Protein AF-A0A5J6SLP1-F1 (afdb_monomer)

Structure (mmCIF, N/CA/C/O backbone):
data_AF-A0A5J6SLP1-F1
#
_entry.id   AF-A0A5J6SLP1-F1
#
loop_
_atom_site.group_PDB
_atom_site.id
_atom_site.type_symbol
_atom_site.label_atom_id
_atom_site.label_alt_id
_atom_site.label_comp_id
_atom_site.label_asym_id
_atom_site.label_entity_id
_atom_site.label_seq_id
_atom_site.pdbx_PDB_ins_code
_atom_site.Cartn_x
_atom_site.Cartn_y
_atom_site.Cartn_z
_atom_site.occupancy
_atom_site.B_iso_or_equiv
_atom_site.auth_seq_id
_atom_site.auth_comp_id
_atom_site.auth_asym_id
_atom_site.auth_atom_id
_atom_site.pdbx_PDB_model_num
ATOM 1 N N . MET A 1 1 ? -10.645 4.234 27.077 1.00 39.53 1 MET A N 1
ATOM 2 C CA . MET A 1 1 ? -10.220 3.509 25.859 1.00 39.53 1 MET A CA 1
ATOM 3 C C . MET A 1 1 ? -9.615 4.522 24.902 1.00 39.53 1 MET A C 1
ATOM 5 O O . MET A 1 1 ? -10.297 5.488 24.589 1.00 39.53 1 MET A O 1
ATOM 9 N N . LYS A 1 2 ? -8.347 4.367 24.498 1.00 42.47 2 LYS A N 1
ATOM 10 C CA . LYS A 1 2 ? -7.769 5.186 23.421 1.00 42.47 2 LYS A CA 1
ATOM 11 C C . LYS A 1 2 ? -8.416 4.734 22.113 1.00 42.47 2 LYS A C 1
ATOM 13 O O . LYS A 1 2 ? -8.240 3.588 21.715 1.00 42.47 2 LYS A O 1
ATOM 18 N N . VAL A 1 3 ? -9.211 5.609 21.507 1.00 45.31 3 VAL A N 1
ATOM 19 C CA . VAL A 1 3 ? -9.688 5.438 20.133 1.00 45.31 3 VAL A CA 1
ATOM 20 C C . VAL A 1 3 ? -8.438 5.339 19.262 1.00 45.31 3 VAL A C 1
ATOM 22 O O . VAL A 1 3 ? -7.584 6.218 19.337 1.00 45.31 3 VAL A O 1
ATOM 25 N N . GLY A 1 4 ? -8.276 4.240 18.523 1.00 50.28 4 GLY A N 1
ATOM 26 C CA . GLY A 1 4 ? -7.153 4.090 17.603 1.00 50.28 4 GLY A CA 1
ATOM 27 C C . GLY A 1 4 ? -7.220 5.197 16.557 1.00 50.28 4 GLY A C 1
ATOM 28 O O . GLY A 1 4 ? -8.132 5.208 15.732 1.00 50.28 4 GLY A O 1
ATOM 29 N N . GLU A 1 5 ? -6.298 6.152 16.628 1.00 53.28 5 GLU A N 1
ATOM 30 C CA . GLU A 1 5 ? -6.163 7.202 15.625 1.00 53.28 5 GLU A CA 1
ATOM 31 C C . GLU A 1 5 ? -5.795 6.556 14.287 1.00 53.28 5 GLU A C 1
ATOM 33 O O . GLU A 1 5 ? -4.801 5.835 14.173 1.00 53.28 5 GLU A O 1
ATOM 38 N N . LYS A 1 6 ? -6.636 6.785 13.276 1.00 57.78 6 LYS A N 1
ATOM 39 C CA . LYS A 1 6 ? -6.384 6.355 11.901 1.00 57.78 6 LYS A CA 1
ATOM 40 C C . LYS A 1 6 ? -5.569 7.447 11.234 1.00 57.78 6 LYS A C 1
ATOM 42 O O . LYS A 1 6 ? -6.065 8.554 11.045 1.00 57.78 6 LYS A O 1
ATOM 47 N N . MET A 1 7 ? -4.326 7.132 10.906 1.00 66.88 7 MET A N 1
ATOM 48 C CA . MET A 1 7 ? -3.381 8.073 10.322 1.00 66.88 7 MET A CA 1
ATOM 49 C C . MET A 1 7 ? -2.732 7.423 9.106 1.00 66.88 7 MET A C 1
ATOM 51 O O . MET A 1 7 ? -2.297 6.274 9.170 1.00 66.88 7 MET A O 1
ATOM 55 N N . ILE A 1 8 ? -2.711 8.160 7.998 1.00 64.06 8 ILE A N 1
ATOM 56 C CA . ILE A 1 8 ? -1.896 7.835 6.831 1.00 64.06 8 ILE A CA 1
ATOM 57 C C . ILE A 1 8 ? -0.681 8.748 6.928 1.00 64.06 8 ILE A C 1
ATOM 59 O O . ILE A 1 8 ? -0.805 9.959 6.744 1.00 64.06 8 ILE A O 1
ATOM 63 N N . GLU A 1 9 ? 0.473 8.182 7.263 1.00 67.56 9 GLU A N 1
ATOM 64 C CA . GLU A 1 9 ? 1.725 8.930 7.367 1.00 67.56 9 GLU A CA 1
ATOM 65 C C . GLU A 1 9 ? 2.618 8.593 6.174 1.00 67.56 9 GLU A C 1
ATOM 67 O O . GLU A 1 9 ? 2.838 7.424 5.841 1.00 67.56 9 GLU A O 1
ATOM 72 N N . ARG A 1 10 ? 3.125 9.634 5.509 1.00 57.19 10 ARG A N 1
ATOM 73 C CA . ARG A 1 10 ? 4.188 9.496 4.516 1.00 57.19 10 ARG A CA 1
ATOM 74 C C . 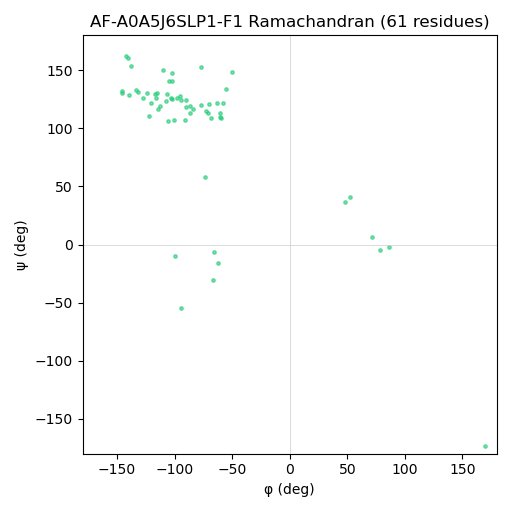ARG A 1 10 ? 5.516 9.652 5.242 1.00 57.19 10 ARG A C 1
ATOM 76 O O . ARG A 1 10 ? 5.889 10.763 5.609 1.00 57.19 10 ARG A O 1
ATOM 83 N N . THR A 1 11 ? 6.241 8.559 5.417 1.00 53.28 11 THR A N 1
ATOM 84 C CA . THR A 1 11 ? 7.576 8.599 6.015 1.00 53.28 11 THR A CA 1
ATOM 85 C C . THR A 1 11 ? 8.569 9.103 4.968 1.00 53.28 11 THR A C 1
ATOM 87 O O . THR A 1 11 ? 8.715 8.502 3.911 1.00 53.28 11 THR A O 1
ATOM 90 N N . SER A 1 12 ? 9.254 10.223 5.219 1.00 51.62 12 SER A N 1
ATOM 91 C CA . SER A 1 12 ? 10.132 10.878 4.227 1.00 51.62 12 SER A CA 1
ATOM 92 C C . SER A 1 12 ? 11.328 10.036 3.770 1.00 51.62 12 SER A C 1
ATOM 94 O O . SER A 1 12 ? 11.946 10.363 2.761 1.00 51.62 12 SER A O 1
ATOM 96 N N . ASN A 1 13 ? 11.663 8.977 4.508 1.00 59.19 13 ASN A N 1
ATOM 97 C CA . ASN A 1 13 ? 12.886 8.198 4.307 1.00 59.19 13 ASN A CA 1
ATOM 98 C C . ASN A 1 13 ? 12.642 6.905 3.518 1.00 59.19 13 ASN A C 1
ATOM 100 O O . ASN A 1 13 ? 13.597 6.260 3.095 1.00 59.19 13 ASN A O 1
ATOM 104 N N . GLU A 1 14 ? 11.380 6.537 3.296 1.00 59.91 14 GLU A N 1
ATOM 105 C CA . GLU A 1 14 ? 10.993 5.336 2.564 1.00 59.91 14 GLU A CA 1
ATOM 106 C C . GLU A 1 14 ? 9.900 5.714 1.560 1.00 59.91 14 GLU A C 1
ATOM 108 O O . GLU A 1 14 ? 8.951 6.411 1.909 1.00 59.91 14 GLU A O 1
ATOM 113 N N . ASN A 1 15 ? 10.007 5.271 0.303 1.00 76.25 15 ASN A N 1
ATOM 114 C CA . ASN A 1 15 ? 8.985 5.502 -0.729 1.00 76.25 15 ASN A CA 1
ATOM 115 C C . ASN A 1 15 ? 7.747 4.620 -0.483 1.00 76.25 15 ASN A C 1
ATOM 117 O O . ASN A 1 15 ? 7.360 3.804 -1.320 1.00 76.25 15 ASN A O 1
ATOM 121 N N . SER A 1 16 ? 7.142 4.781 0.690 1.00 82.19 16 SER A N 1
ATOM 122 C CA . SER A 1 16 ? 6.065 3.949 1.193 1.00 82.19 16 SER A CA 1
ATOM 123 C C . SER A 1 16 ? 5.004 4.774 1.920 1.00 82.19 16 SER A C 1
ATOM 125 O O . SER A 1 16 ? 5.225 5.919 2.324 1.00 82.19 16 SER A O 1
ATOM 127 N N . ILE A 1 17 ? 3.823 4.180 2.052 1.00 85.88 17 ILE A N 1
ATOM 128 C CA . ILE A 1 17 ? 2.701 4.700 2.826 1.00 85.88 17 ILE A CA 1
ATOM 129 C C . ILE A 1 17 ? 2.444 3.720 3.966 1.00 85.88 17 ILE A C 1
ATOM 131 O O . ILE A 1 17 ? 2.234 2.533 3.722 1.00 85.88 17 ILE A O 1
ATOM 135 N N . LEU A 1 18 ? 2.420 4.211 5.202 1.00 86.31 18 LEU A N 1
ATOM 136 C CA . LEU A 1 18 ? 2.007 3.419 6.357 1.00 86.31 18 LEU A CA 1
ATOM 137 C C . LEU A 1 18 ? 0.529 3.661 6.649 1.00 86.31 18 LEU A C 1
ATOM 139 O O . LEU A 1 18 ? 0.080 4.800 6.791 1.00 86.31 18 LEU A O 1
ATOM 143 N N . ILE A 1 19 ? -0.221 2.569 6.754 1.00 85.94 19 ILE A N 1
ATOM 144 C CA . ILE A 1 19 ? -1.624 2.567 7.149 1.00 85.94 19 ILE A CA 1
ATOM 145 C C . ILE A 1 19 ? -1.734 1.889 8.507 1.00 85.94 19 ILE A C 1
ATOM 147 O O . ILE A 1 19 ? -1.422 0.705 8.640 1.00 85.94 19 ILE A O 1
ATOM 151 N N . ARG A 1 20 ? -2.222 2.627 9.507 1.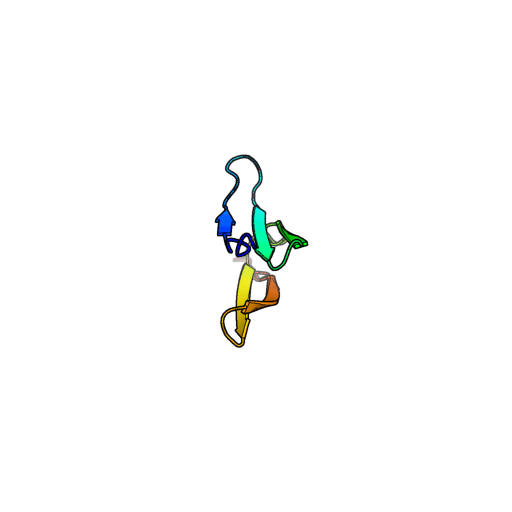00 85.69 20 ARG A N 1
ATOM 152 C CA . ARG A 1 20 ? -2.520 2.090 10.838 1.00 85.69 20 ARG A CA 1
ATOM 153 C C . ARG A 1 20 ? -4.033 1.994 11.040 1.00 85.69 20 ARG A C 1
ATOM 155 O O . ARG A 1 20 ? -4.743 2.993 10.920 1.00 85.69 20 ARG A O 1
ATOM 162 N N . SER A 1 21 ? -4.530 0.798 11.355 1.00 82.12 21 SER A N 1
ATOM 163 C CA . SER A 1 21 ? -5.951 0.544 11.632 1.00 82.12 21 SER A CA 1
ATOM 164 C C . SER A 1 21 ? -6.105 -0.536 12.702 1.00 82.12 21 SER A C 1
ATOM 166 O O . SER A 1 21 ? -5.476 -1.586 12.611 1.00 82.12 21 SER A O 1
ATOM 168 N N . ASP A 1 22 ? -6.928 -0.271 13.723 1.00 77.12 22 ASP A N 1
ATOM 169 C CA . ASP A 1 22 ? -7.303 -1.219 14.788 1.00 77.12 22 ASP A CA 1
ATOM 170 C C . ASP A 1 22 ? -6.104 -1.977 15.424 1.00 77.12 22 ASP A C 1
ATOM 172 O O . ASP A 1 22 ? -6.197 -3.149 15.777 1.00 77.12 22 ASP A O 1
ATOM 176 N N . GLY A 1 23 ? -4.958 -1.299 15.586 1.00 79.50 23 GLY A N 1
ATOM 177 C CA . GLY A 1 23 ? -3.739 -1.853 16.200 1.00 79.50 23 GLY A CA 1
ATOM 178 C C . GLY A 1 23 ? -2.806 -2.611 15.247 1.00 79.50 23 GLY A C 1
ATOM 179 O O . GLY A 1 23 ? -1.737 -3.034 15.674 1.00 79.50 23 GLY A O 1
ATOM 180 N N . SER A 1 24 ? -3.177 -2.745 13.972 1.00 79.94 24 SER A N 1
ATOM 181 C CA . SER A 1 24 ? -2.329 -3.319 12.923 1.00 79.94 24 SER A CA 1
ATOM 182 C C . SER A 1 24 ? -1.722 -2.226 12.045 1.00 79.94 24 SER A C 1
ATOM 184 O O . SER A 1 24 ? -2.348 -1.192 11.792 1.00 79.94 24 SER A O 1
ATOM 186 N N . GLU A 1 25 ? -0.509 -2.474 11.556 1.00 86.25 25 GLU A N 1
ATOM 187 C CA . GLU A 1 25 ? 0.195 -1.614 10.605 1.00 86.25 25 GLU A CA 1
ATOM 188 C C . GLU A 1 25 ? 0.388 -2.348 9.284 1.00 86.25 25 GLU A C 1
ATOM 190 O O . GLU A 1 25 ? 0.842 -3.489 9.244 1.00 86.25 25 GLU A O 1
AT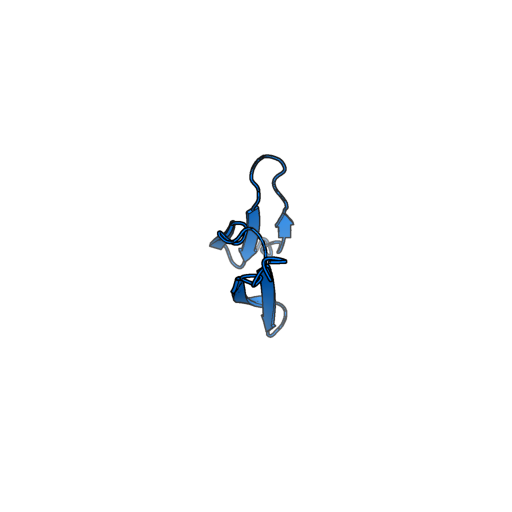OM 195 N N . THR A 1 26 ? 0.027 -1.690 8.189 1.00 87.75 26 THR A N 1
ATOM 196 C CA . THR A 1 26 ? 0.250 -2.174 6.828 1.00 87.75 26 THR A CA 1
ATOM 197 C C . THR A 1 26 ? 1.113 -1.166 6.092 1.00 87.75 26 THR A C 1
ATOM 199 O O . THR A 1 26 ? 0.741 0.001 5.963 1.00 87.75 26 THR A O 1
ATOM 202 N N . LYS A 1 27 ? 2.269 -1.618 5.605 1.00 88.62 27 LYS A N 1
ATOM 203 C CA . LYS A 1 27 ? 3.182 -0.812 4.797 1.00 88.62 27 LYS A CA 1
ATOM 204 C C . LYS A 1 27 ? 2.900 -1.045 3.316 1.00 88.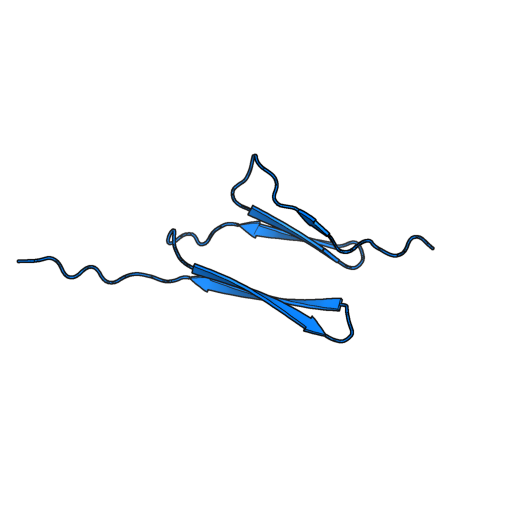62 27 LYS A C 1
ATOM 206 O O . LYS A 1 27 ? 2.931 -2.180 2.845 1.00 88.62 27 LYS A O 1
ATOM 211 N N . LEU A 1 28 ? 2.629 0.028 2.585 1.00 88.81 28 LEU A N 1
ATOM 212 C CA . L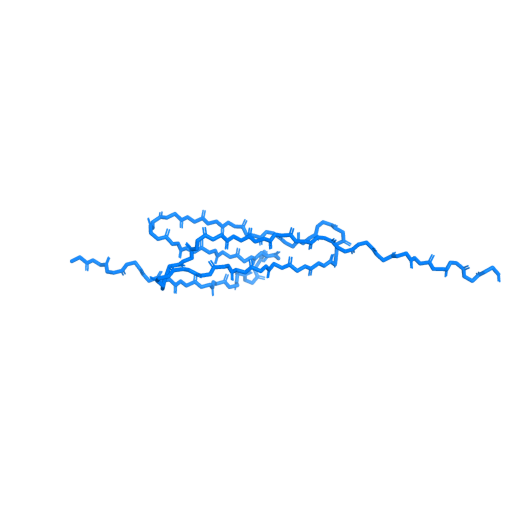EU A 1 28 ? 2.426 0.020 1.143 1.00 88.81 28 LEU A CA 1
ATOM 213 C C . LEU A 1 28 ? 3.648 0.619 0.460 1.00 88.81 28 LEU A C 1
ATOM 215 O O . LEU A 1 28 ? 3.856 1.828 0.490 1.00 88.81 28 LEU A O 1
ATOM 219 N N . GLU A 1 29 ? 4.451 -0.230 -0.163 1.00 89.31 29 GLU A N 1
ATOM 220 C CA . GLU A 1 29 ? 5.586 0.197 -0.981 1.00 89.31 29 GLU A CA 1
ATOM 221 C C . GLU A 1 29 ? 5.119 0.715 -2.346 1.00 89.31 29 GLU A C 1
ATOM 223 O O . GLU A 1 29 ? 4.099 0.264 -2.885 1.00 89.31 29 GLU A O 1
ATOM 228 N N . ALA A 1 30 ? 5.902 1.609 -2.951 1.00 86.69 30 ALA A N 1
ATOM 229 C CA . ALA A 1 30 ? 5.693 2.020 -4.335 1.00 86.69 30 ALA A CA 1
ATOM 230 C C . ALA A 1 30 ? 5.550 0.804 -5.294 1.00 86.69 30 ALA A C 1
ATOM 232 O O . ALA A 1 30 ? 6.137 -0.260 -5.059 1.00 86.69 30 ALA A O 1
ATOM 233 N N . PRO A 1 31 ? 4.761 0.918 -6.381 1.00 85.56 31 PRO A N 1
ATOM 234 C CA . PRO A 1 31 ? 4.703 -0.101 -7.431 1.00 85.56 31 PRO A CA 1
ATOM 235 C C . PRO A 1 31 ? 6.094 -0.403 -7.998 1.00 85.56 31 PRO A C 1
ATOM 237 O O . PRO A 1 31 ? 6.849 0.516 -8.317 1.00 85.56 31 PRO A O 1
ATOM 240 N N . SER A 1 32 ? 6.423 -1.686 -8.149 1.00 83.75 32 SER A N 1
ATOM 241 C CA . SER A 1 32 ? 7.751 -2.127 -8.602 1.00 83.75 32 SER A CA 1
ATOM 242 C C . SER A 1 32 ? 8.051 -1.728 -10.051 1.00 83.75 32 SER A C 1
ATOM 244 O O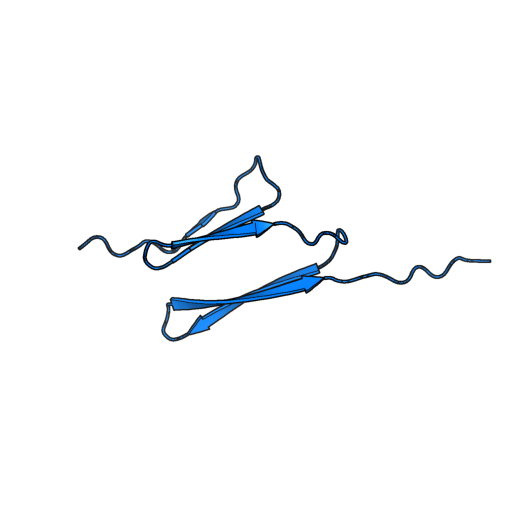 . SER A 1 32 ? 9.187 -1.409 -10.391 1.00 83.75 32 SER A O 1
ATOM 246 N N . SER A 1 33 ? 7.014 -1.646 -10.885 1.00 82.56 33 SER A N 1
ATOM 247 C CA . SER A 1 33 ? 7.055 -1.096 -12.247 1.00 82.56 33 SER A CA 1
ATOM 248 C C . SER A 1 33 ? 7.358 0.409 -12.324 1.00 82.56 33 SER A C 1
ATOM 250 O O . SER A 1 33 ? 7.510 0.944 -13.422 1.00 82.56 33 SER A O 1
ATOM 252 N N . GLY A 1 34 ? 7.426 1.118 -11.191 1.00 81.88 34 GLY A N 1
ATOM 253 C CA . GLY A 1 34 ? 7.655 2.565 -11.128 1.00 81.88 34 GLY A CA 1
ATOM 254 C C . GLY A 1 34 ? 6.420 3.414 -11.444 1.00 81.88 34 GLY A C 1
ATOM 255 O O . GLY A 1 34 ? 6.468 4.636 -11.310 1.00 81.88 34 GLY A O 1
ATOM 256 N N . HIS A 1 35 ? 5.302 2.795 -11.835 1.00 82.75 35 HIS A N 1
ATOM 257 C CA . HIS A 1 35 ? 4.051 3.488 -12.119 1.00 82.75 35 HIS A CA 1
ATOM 258 C C . HIS A 1 35 ? 2.849 2.624 -11.719 1.00 82.75 35 HIS A C 1
ATOM 260 O O . HIS A 1 35 ? 2.760 1.451 -12.067 1.00 82.75 35 HIS A O 1
ATOM 266 N N . GLY A 1 36 ? 1.891 3.201 -11.001 1.00 88.38 36 GLY A N 1
ATOM 267 C CA . GLY A 1 36 ? 0.714 2.483 -10.516 1.00 88.38 36 GLY A CA 1
ATOM 268 C C . GLY A 1 36 ? -0.083 3.308 -9.514 1.00 88.38 36 GLY A C 1
ATOM 269 O O . GLY A 1 36 ? 0.219 4.481 -9.294 1.00 88.38 36 GLY A O 1
ATOM 270 N N . GLU A 1 37 ? -1.090 2.693 -8.909 1.00 90.75 37 GLU A N 1
ATOM 271 C CA . GLU A 1 37 ? -1.965 3.331 -7.927 1.00 90.75 37 GLU A CA 1
ATOM 272 C C . GLU A 1 37 ? -2.266 2.403 -6.747 1.00 90.75 37 GLU A C 1
ATOM 274 O O . GLU A 1 37 ? -2.238 1.176 -6.858 1.00 90.75 37 GLU A O 1
ATOM 279 N N . HIS A 1 38 ? -2.561 3.013 -5.601 1.00 90.88 38 HIS A N 1
ATOM 280 C CA . HIS A 1 38 ? -3.135 2.332 -4.448 1.00 90.88 38 HIS A CA 1
ATOM 281 C C . HIS A 1 38 ? -4.506 2.940 -4.173 1.00 90.88 38 HIS A C 1
ATOM 283 O O . HIS A 1 38 ? -4.633 4.161 -4.063 1.00 90.88 38 HIS A O 1
ATOM 289 N N . ARG A 1 39 ? -5.528 2.095 -4.039 1.00 92.62 39 ARG A N 1
ATOM 290 C CA . ARG A 1 39 ? -6.895 2.512 -3.714 1.00 92.62 39 ARG A CA 1
ATOM 291 C C . ARG A 1 39 ? -7.272 1.973 -2.341 1.00 92.62 39 ARG A C 1
ATOM 293 O O . ARG A 1 39 ? -7.317 0.762 -2.145 1.00 92.62 39 ARG A O 1
ATOM 300 N N . ILE A 1 40 ? -7.521 2.875 -1.393 1.00 91.69 40 ILE A N 1
ATOM 301 C CA . ILE A 1 40 ? -7.934 2.531 -0.026 1.00 91.69 40 ILE A CA 1
ATOM 302 C C . ILE A 1 40 ? -9.458 2.464 0.014 1.00 91.69 40 ILE A C 1
ATOM 304 O O . ILE A 1 40 ? -10.134 3.435 -0.333 1.00 91.69 40 ILE A O 1
ATOM 308 N N . ILE A 1 41 ? -9.995 1.332 0.455 1.00 92.56 41 ILE A N 1
ATOM 309 C CA . ILE A 1 41 ? -11.431 1.083 0.541 1.00 92.56 41 ILE A CA 1
ATOM 310 C C . ILE A 1 41 ? -11.879 1.235 1.989 1.00 92.56 41 ILE A C 1
ATOM 312 O O . ILE A 1 41 ? -11.364 0.574 2.893 1.00 92.56 41 ILE A O 1
ATOM 316 N N . TRP A 1 42 ? -12.868 2.099 2.201 1.00 92.19 42 TRP A N 1
ATOM 317 C CA . TRP A 1 42 ? -13.478 2.329 3.505 1.00 92.19 42 TRP A CA 1
ATOM 318 C C . TRP A 1 42 ? -14.852 1.671 3.582 1.00 92.19 42 TRP A C 1
ATOM 320 O O . TRP A 1 42 ? -15.636 1.743 2.637 1.00 92.19 42 TRP A O 1
ATOM 330 N N . LYS A 1 43 ? -15.170 1.088 4.736 1.00 91.00 43 LYS A N 1
ATOM 331 C CA . LYS A 1 43 ? -16.504 0.589 5.067 1.00 91.00 43 LYS A CA 1
ATOM 332 C C . LYS A 1 43 ? -16.812 0.918 6.522 1.00 91.00 43 LYS A C 1
ATOM 334 O O . LYS A 1 43 ? -15.986 0.672 7.397 1.00 91.00 43 LYS A O 1
ATOM 339 N N . ASP A 1 44 ? -17.969 1.530 6.765 1.00 93.75 44 ASP A N 1
ATOM 340 C CA . ASP A 1 44 ? -18.439 1.906 8.107 1.00 93.75 44 ASP A CA 1
ATOM 341 C C . ASP A 1 44 ? -17.398 2.721 8.906 1.00 93.75 44 ASP A C 1
ATOM 343 O O . ASP A 1 44 ? -17.139 2.496 10.088 1.00 93.75 44 ASP A O 1
ATOM 347 N N . GLY A 1 45 ? -16.726 3.654 8.219 1.00 85.00 45 GLY A N 1
ATOM 348 C CA . GLY A 1 45 ? -15.695 4.516 8.800 1.00 85.00 45 GLY A CA 1
ATOM 349 C C . GLY A 1 45 ? -14.377 3.809 9.131 1.00 85.00 45 GLY A C 1
ATOM 350 O O . GLY A 1 45 ? -13.501 4.433 9.728 1.00 85.00 45 GLY A O 1
ATOM 351 N N . LYS A 1 46 ? -14.196 2.533 8.768 1.00 84.25 46 LYS A N 1
ATOM 352 C CA . LYS A 1 46 ? -12.950 1.763 8.919 1.00 84.25 46 LYS A CA 1
ATOM 353 C C . LYS A 1 46 ? -12.298 1.487 7.571 1.00 84.25 46 LYS A C 1
ATOM 355 O O . LYS A 1 46 ? -12.990 1.359 6.566 1.00 84.25 46 LYS A O 1
ATOM 360 N N . ILE A 1 47 ? -10.971 1.384 7.568 1.00 88.62 47 ILE A N 1
ATOM 361 C CA . ILE A 1 47 ? -10.241 0.860 6.413 1.00 88.62 47 ILE A CA 1
ATOM 362 C C . ILE A 1 47 ? -10.553 -0.630 6.350 1.00 88.62 47 ILE A C 1
ATOM 364 O O . ILE A 1 47 ? -10.320 -1.340 7.328 1.00 88.62 47 ILE A O 1
ATOM 368 N N . LEU A 1 48 ? -11.132 -1.059 5.235 1.00 89.88 48 LEU A N 1
ATOM 369 C CA . LEU A 1 48 ? -11.461 -2.453 4.975 1.00 89.88 48 LEU A CA 1
ATOM 370 C C . LEU A 1 48 ? -10.334 -3.110 4.180 1.00 89.88 48 LEU A C 1
ATOM 372 O O . LEU A 1 48 ? -9.774 -4.098 4.635 1.00 89.88 48 LEU A O 1
ATOM 376 N N . ASP A 1 49 ? -9.982 -2.512 3.041 1.00 90.06 49 ASP A N 1
ATOM 377 C CA . ASP A 1 49 ? -9.045 -3.088 2.078 1.00 90.06 49 ASP A CA 1
ATOM 378 C C . ASP A 1 49 ? -8.147 -2.025 1.443 1.00 90.06 49 ASP A C 1
ATOM 380 O O . ASP A 1 49 ? -8.456 -0.829 1.421 1.00 90.06 49 ASP A O 1
ATOM 384 N N . VAL A 1 50 ? -7.048 -2.494 0.853 1.00 90.69 50 VAL A N 1
ATOM 385 C CA . VAL A 1 50 ? -6.221 -1.726 -0.076 1.00 90.69 50 VAL A CA 1
ATOM 386 C C . VAL A 1 50 ? -6.048 -2.535 -1.351 1.00 90.69 50 VAL A C 1
ATOM 388 O O . VAL A 1 50 ? -5.573 -3.668 -1.314 1.00 90.69 50 VAL A O 1
ATOM 391 N N . VAL A 1 51 ? -6.375 -1.931 -2.489 1.00 92.50 51 VAL A N 1
ATOM 392 C CA . VAL A 1 51 ? -6.085 -2.498 -3.807 1.00 92.50 51 VAL A CA 1
ATOM 393 C C . VAL A 1 51 ? -4.810 -1.859 -4.342 1.00 92.50 51 VAL A C 1
ATOM 395 O O . VAL A 1 51 ? -4.715 -0.632 -4.410 1.00 92.50 51 VAL A O 1
ATOM 398 N N . LYS A 1 52 ? -3.833 -2.689 -4.720 1.00 91.00 52 LYS A N 1
ATOM 399 C CA . LYS A 1 52 ? -2.599 -2.266 -5.391 1.00 91.00 52 LYS A CA 1
ATOM 400 C C . LYS A 1 52 ? -2.692 -2.598 -6.873 1.00 91.00 52 LYS A C 1
ATOM 402 O O . LYS A 1 52 ? -2.907 -3.754 -7.228 1.00 91.00 52 LYS A O 1
ATOM 407 N N . GLU A 1 53 ? -2.478 -1.602 -7.723 1.00 92.25 53 GLU A N 1
ATOM 408 C CA . GLU A 1 53 ? -2.436 -1.778 -9.172 1.00 92.25 53 GLU A CA 1
ATOM 409 C C . GLU A 1 53 ? -1.119 -1.261 -9.737 1.00 92.25 53 GLU A C 1
ATOM 411 O O . GLU A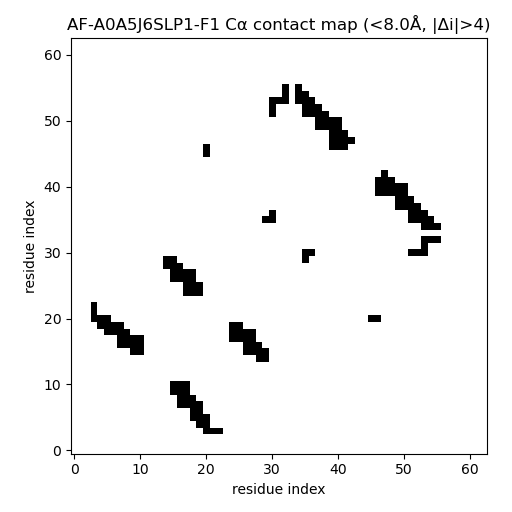 1 53 ? -0.691 -0.138 -9.470 1.00 92.25 53 GLU A O 1
ATOM 416 N N . GLU A 1 54 ? -0.478 -2.095 -10.549 1.00 91.56 54 GLU A N 1
ATOM 417 C CA . GLU A 1 54 ? 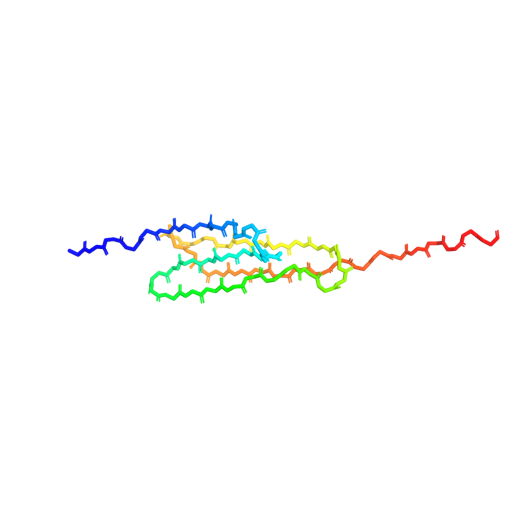0.733 -1.748 -11.281 1.00 91.56 54 GLU A CA 1
ATOM 418 C C . GLU A 1 54 ? 0.391 -1.453 -12.743 1.00 91.56 54 GLU A C 1
ATOM 420 O O . GLU A 1 54 ? -0.449 -2.117 -13.351 1.00 91.56 54 GLU A O 1
ATOM 425 N N . ARG A 1 55 ? 1.044 -0.445 -13.325 1.00 86.94 55 ARG A N 1
ATOM 426 C CA . ARG A 1 55 ? 0.805 -0.009 -14.701 1.00 86.94 55 ARG A CA 1
ATOM 427 C C . ARG A 1 55 ? 2.094 -0.085 -15.501 1.00 86.94 55 ARG A C 1
ATOM 429 O O . ARG A 1 55 ? 2.989 0.739 -15.347 1.00 86.94 55 ARG A O 1
ATOM 436 N N . ILE A 1 56 ? 2.134 -1.030 -16.432 1.00 83.00 56 ILE A N 1
ATOM 437 C CA . ILE A 1 56 ? 3.232 -1.173 -17.386 1.00 83.00 56 ILE A CA 1
ATOM 438 C C . ILE A 1 56 ? 2.906 -0.335 -18.624 1.00 83.00 56 ILE A C 1
ATOM 440 O O . ILE A 1 56 ? 1.903 -0.570 -19.299 1.00 83.00 56 ILE A O 1
ATOM 444 N N . ARG A 1 57 ? 3.747 0.658 -18.931 1.00 81.00 57 ARG A N 1
ATOM 445 C CA . ARG A 1 57 ? 3.595 1.470 -20.143 1.00 81.00 57 ARG A CA 1
ATOM 446 C C . ARG A 1 57 ? 4.292 0.787 -21.313 1.00 81.00 57 ARG A C 1
ATOM 448 O O . ARG A 1 57 ? 5.507 0.609 -21.289 1.00 81.00 57 ARG A O 1
ATOM 455 N N . ILE A 1 58 ? 3.532 0.455 -22.351 1.00 83.50 58 ILE A N 1
ATOM 456 C CA . ILE A 1 58 ? 4.097 -0.018 -23.615 1.00 83.50 58 ILE A CA 1
ATOM 457 C C . ILE A 1 58 ? 4.735 1.194 -24.304 1.00 83.50 58 ILE A C 1
ATOM 459 O O . ILE A 1 58 ? 4.047 2.163 -24.623 1.00 83.50 58 ILE A O 1
ATOM 463 N N . GLN A 1 59 ? 6.059 1.181 -24.467 1.00 76.44 59 GLN A N 1
ATOM 464 C CA . GLN A 1 59 ? 6.756 2.187 -25.266 1.00 76.44 59 GLN A CA 1
ATOM 465 C C . GLN A 1 59 ? 6.706 1.753 -26.731 1.00 76.44 59 GLN A C 1
ATOM 467 O O . GLN A 1 59 ? 7.271 0.718 -27.085 1.00 76.44 59 GLN A O 1
ATOM 472 N N . GLU A 1 60 ? 6.060 2.538 -27.592 1.00 62.09 60 GLU A N 1
ATOM 473 C CA . GLU A 1 60 ? 6.283 2.413 -29.031 1.00 62.09 60 GLU A CA 1
ATOM 474 C C . GLU A 1 60 ? 7.712 2.880 -29.314 1.00 62.09 60 GLU A C 1
ATOM 476 O O . GLU A 1 60 ? 8.037 4.066 -29.203 1.00 62.09 60 GLU A O 1
ATOM 481 N N . LYS A 1 61 ? 8.601 1.939 -29.646 1.00 61.31 61 LYS A N 1
ATOM 482 C CA . LYS A 1 61 ? 9.868 2.291 -30.283 1.00 61.31 61 LYS A CA 1
ATOM 483 C C . LYS A 1 61 ? 9.508 2.984 -31.595 1.00 61.31 61 LYS A C 1
ATOM 485 O O . LYS A 1 61 ? 8.971 2.336 -32.489 1.00 61.31 61 LYS A O 1
ATOM 490 N N . LYS A 1 62 ? 9.810 4.279 -31.715 1.00 55.94 62 LYS A N 1
ATOM 491 C CA . LYS A 1 62 ? 9.940 4.899 -33.037 1.00 55.94 62 LYS A CA 1
ATOM 492 C C . LYS A 1 62 ? 11.057 4.142 -33.757 1.00 55.94 62 LYS A C 1
ATOM 494 O O . LYS A 1 62 ? 12.202 4.201 -33.309 1.00 55.94 62 LYS A O 1
ATOM 499 N N . ILE A 1 63 ? 10.675 3.351 -34.757 1.00 59.75 63 ILE A N 1
ATOM 500 C CA . ILE A 1 63 ? 11.582 2.756 -35.744 1.00 59.75 63 ILE A CA 1
ATOM 501 C C . ILE A 1 63 ? 12.050 3.879 -36.664 1.00 59.75 63 ILE A C 1
ATOM 503 O O . ILE A 1 63 ? 11.191 4.718 -37.025 1.00 59.75 63 ILE A O 1
#

Sequence (63 aa):
MKVGEKMIERTSNENSILIRSDGSETKLEAPSSGHGEHRIIWKDGKILDVVKEERIRIQEKKI

Solvent-accessible surface area (backbone atoms only — not comparable to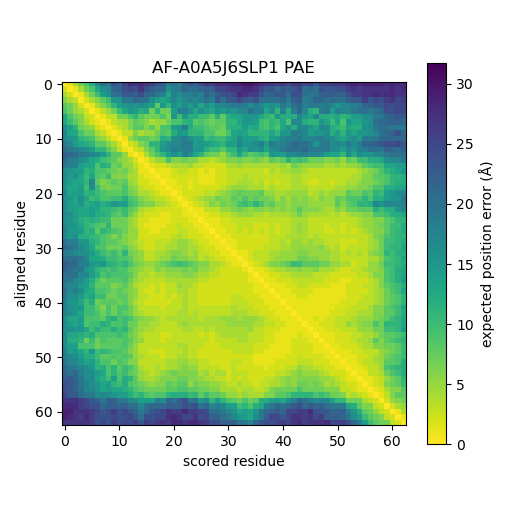 full-atom values): 4273 Å² total; per-residue (Å²): 132,86,76,72,76,73,50,81,49,74,51,94,88,48,78,37,40,41,42,39,56,91,92,44,80,47,78,44,66,62,44,90,76,76,33,59,52,76,48,78,39,73,52,96,93,35,84,73,50,72,50,80,45,73,46,85,80,85,75,82,75,84,126

Nearest PDB structures (foldseek):
  8elf-assembly1_B  TM=4.259E-01  e=8.107E-01  Arabidopsis thaliana
  8elf-assembly1_A  TM=4.363E-01  e=1.809E+00  Arabidopsis thaliana
  5fur-assembly1_H  TM=4.157E-01  e=9.580E+00  Homo sapiens

pLDDT: mean 77.82, std 14.94, range [39.53, 93.75]

Mean predicted aligned error: 8.96 Å

Organism: NCBI:txid2283160

Radius of gyration: 15.85 Å; Cα contacts (8 Å, |Δi|>4): 85; chains: 1; bounding box: 31×14×62 Å

Secondary structure (DSSP, 8-state):
-------EEE-TTSSEEEEEETTEEEEEEPPTTS-EEEEEEEETTEEEEEEEEE---------

Foldseek 3Di:
DPDPDFDFDDDPVAQWIWTDFPRDIDIGHDAPLNDWDKDFDDDPNGGDDIDTGDDHDDDDPPD